Protein AF-A0A8J3IP94-F1 (afdb_monomer_lite)

Organism: NCBI:txid2778369

Foldseek 3Di:
DPQPLQPPPDDDDPVVVVVVVVVVQVVCVVVVHGPVPDRPLVVCLVVDDLVVNLVSLVVVLVSLVVVLVVLVPPDPDPPCDDPVNVVVSVVSNVVSVVSNVVSVVVSVVSVVVVVVD

Radius of gyration: 17.41 Å; chains: 1; bounding box: 44×29×49 Å

Structure (mmCIF, N/CA/C/O backbone):
data_AF-A0A8J3IP94-F1
#
_entry.id   AF-A0A8J3IP94-F1
#
loop_
_atom_site.group_PDB
_atom_site.id
_atom_site.type_symbol
_atom_site.label_atom_id
_atom_site.label_alt_id
_atom_site.label_comp_id
_atom_site.label_asym_id
_atom_site.label_entity_id
_atom_site.label_seq_id
_atom_site.pdbx_PDB_ins_code
_atom_site.Cartn_x
_atom_site.Cartn_y
_atom_site.Cartn_z
_atom_site.occupancy
_atom_site.B_iso_or_equiv
_atom_site.auth_seq_id
_atom_site.auth_comp_id
_atom_site.auth_asym_id
_atom_site.auth_atom_id
_atom_site.pdbx_PDB_model_num
ATOM 1 N N . MET A 1 1 ? 12.407 -5.522 2.048 1.00 36.72 1 MET A N 1
ATOM 2 C CA . MET A 1 1 ? 12.803 -4.297 1.312 1.00 36.72 1 MET A CA 1
ATOM 3 C C . MET A 1 1 ? 11.595 -3.414 0.929 1.00 36.72 1 MET A C 1
ATOM 5 O O . MET A 1 1 ? 11.661 -2.716 -0.064 1.00 36.72 1 MET A O 1
ATOM 9 N N . TRP A 1 2 ? 10.513 -3.399 1.727 1.00 39.91 2 TRP A N 1
ATOM 10 C CA . TRP A 1 2 ? 9.324 -2.532 1.534 1.00 39.91 2 TRP A CA 1
ATOM 11 C C . TRP A 1 2 ? 9.051 -1.619 2.742 1.00 39.91 2 TRP A C 1
ATOM 13 O O . TRP A 1 2 ? 8.095 -0.852 2.768 1.00 39.91 2 TRP A O 1
ATOM 23 N N . GLN A 1 3 ? 9.947 -1.643 3.736 1.00 45.53 3 GLN A N 1
ATOM 24 C CA . GLN A 1 3 ? 9.828 -0.895 4.993 1.00 45.53 3 GLN A CA 1
ATOM 25 C C . GLN A 1 3 ? 9.939 0.632 4.830 1.00 45.53 3 GLN A C 1
ATOM 27 O O . GLN A 1 3 ? 9.799 1.355 5.810 1.00 45.53 3 GLN A O 1
ATOM 32 N N . ILE A 1 4 ? 10.179 1.129 3.613 1.00 46.22 4 ILE A N 1
ATOM 33 C CA . ILE A 1 4 ? 10.465 2.545 3.344 1.00 46.22 4 ILE A CA 1
ATOM 34 C C . ILE A 1 4 ? 9.232 3.301 2.817 1.00 46.22 4 ILE A C 1
ATOM 36 O O . ILE A 1 4 ? 9.233 4.524 2.824 1.00 46.22 4 ILE A O 1
ATOM 40 N N . ILE A 1 5 ? 8.135 2.626 2.442 1.00 44.53 5 ILE A N 1
ATOM 41 C CA . ILE A 1 5 ? 6.943 3.338 1.933 1.00 44.53 5 ILE A CA 1
ATOM 42 C C . ILE A 1 5 ? 6.047 3.869 3.072 1.00 44.53 5 ILE A C 1
ATOM 44 O O . ILE A 1 5 ? 5.321 4.837 2.877 1.00 44.53 5 ILE A O 1
ATOM 48 N N . CYS A 1 6 ? 6.118 3.298 4.282 1.00 43.59 6 CYS A N 1
ATOM 49 C CA . CYS A 1 6 ? 5.260 3.703 5.414 1.00 43.59 6 CYS A CA 1
ATOM 50 C C . CYS A 1 6 ? 5.984 4.453 6.548 1.00 43.59 6 CYS A C 1
ATOM 52 O O . CYS A 1 6 ?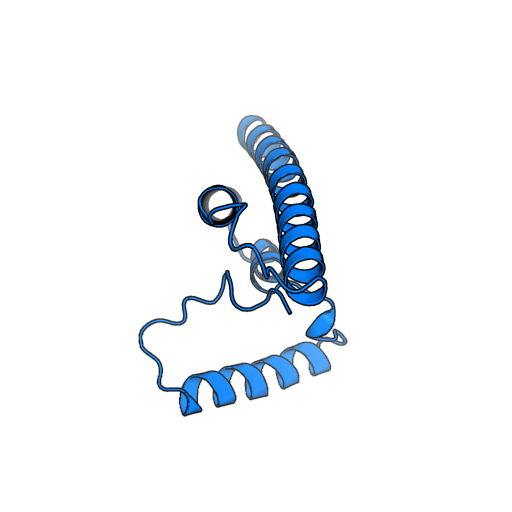 5.327 4.957 7.454 1.00 43.59 6 CYS A O 1
ATOM 54 N N . LEU A 1 7 ? 7.317 4.554 6.523 1.00 45.59 7 LEU A N 1
ATOM 55 C CA . LEU A 1 7 ? 8.086 5.343 7.492 1.00 45.59 7 LEU A CA 1
ATOM 56 C C . LEU A 1 7 ? 8.437 6.704 6.889 1.00 45.59 7 LEU A C 1
ATOM 58 O O . LEU A 1 7 ? 9.599 7.014 6.634 1.00 45.59 7 LEU A O 1
ATOM 62 N N . CYS A 1 8 ? 7.426 7.553 6.708 1.00 46.06 8 CYS A N 1
ATOM 63 C CA . CYS A 1 8 ? 7.654 8.995 6.653 1.00 46.06 8 CYS A CA 1
ATOM 64 C C . CYS A 1 8 ? 8.051 9.460 8.063 1.00 46.06 8 CYS A C 1
ATOM 66 O O . CYS A 1 8 ? 7.245 10.054 8.775 1.00 46.06 8 CYS A O 1
ATOM 68 N N . LEU A 1 9 ? 9.269 9.128 8.509 1.00 49.00 9 LEU A N 1
ATOM 69 C CA . LEU A 1 9 ? 9.824 9.701 9.731 1.00 49.00 9 LEU A CA 1
ATOM 70 C C . LEU A 1 9 ? 9.991 11.208 9.474 1.00 49.00 9 LEU A C 1
ATOM 72 O O . LEU A 1 9 ? 10.753 11.577 8.574 1.00 49.00 9 LEU A O 1
ATOM 76 N N . PRO A 1 10 ? 9.264 12.086 10.186 1.00 46.03 10 PRO A N 1
ATOM 77 C CA . PRO A 1 10 ? 9.341 13.518 9.943 1.00 46.03 10 PRO A CA 1
ATOM 78 C C . PRO A 1 10 ? 10.773 14.003 10.193 1.00 46.03 10 PRO A C 1
ATOM 80 O O . PRO A 1 10 ? 11.345 13.687 11.229 1.00 46.03 10 PRO A O 1
ATOM 83 N N . ALA A 1 11 ? 11.334 14.737 9.224 1.00 50.53 11 ALA A N 1
ATOM 84 C CA . ALA A 1 11 ? 12.564 15.538 9.303 1.00 50.53 11 ALA A CA 1
ATOM 85 C C . ALA A 1 11 ? 13.640 15.031 10.290 1.00 50.53 11 ALA A C 1
ATOM 87 O O . ALA A 1 11 ? 14.058 15.753 11.191 1.00 50.53 11 ALA A O 1
ATOM 88 N N . VAL A 1 12 ? 14.096 13.792 10.110 1.00 61.38 12 VAL A N 1
ATOM 89 C CA . VAL A 1 12 ? 15.232 13.216 10.844 1.00 61.38 12 VAL A CA 1
ATOM 90 C C . VAL A 1 12 ? 16.449 13.134 9.936 1.00 61.38 12 VAL A C 1
ATOM 92 O O . VAL A 1 12 ? 16.341 12.829 8.747 1.00 61.38 12 VAL A O 1
ATOM 95 N N . THR A 1 13 ? 17.622 13.395 10.499 1.00 75.38 13 THR A N 1
ATOM 96 C CA . THR A 1 13 ? 18.901 13.224 9.808 1.00 75.38 13 THR A CA 1
ATOM 97 C C . THR A 1 13 ? 19.170 11.743 9.507 1.00 75.38 13 THR A C 1
ATOM 99 O O . THR A 1 13 ? 18.632 10.841 10.154 1.00 75.38 13 THR A O 1
ATOM 102 N N . THR A 1 14 ? 20.044 11.457 8.537 1.00 66.62 14 THR A N 1
ATOM 103 C CA . THR A 1 14 ? 20.410 10.077 8.164 1.00 66.62 14 THR A CA 1
ATOM 104 C C . THR A 1 14 ? 20.931 9.261 9.354 1.00 66.62 14 THR A C 1
ATOM 106 O O . THR A 1 14 ? 20.642 8.069 9.465 1.00 66.62 14 THR A O 1
ATOM 109 N N . SER A 1 15 ? 21.662 9.890 10.279 1.00 75.38 15 SER A N 1
ATOM 110 C CA . SER A 1 15 ? 22.177 9.231 11.486 1.00 75.38 15 SER A CA 1
ATOM 111 C C . SER A 1 15 ? 21.064 8.873 12.479 1.00 75.38 15 SER A C 1
ATOM 113 O O . SER A 1 15 ? 21.105 7.811 13.101 1.00 75.38 15 SER A O 1
ATOM 115 N N . GLU A 1 16 ? 20.037 9.712 12.600 1.00 69.19 16 GLU A N 1
ATOM 116 C CA . GLU A 1 16 ? 18.865 9.454 13.441 1.00 69.19 16 GLU A CA 1
ATOM 117 C C . GLU A 1 16 ? 17.988 8.341 12.867 1.00 69.19 16 GLU A C 1
ATOM 119 O O . GLU A 1 16 ? 17.536 7.477 13.618 1.00 69.19 16 GLU A O 1
ATOM 124 N N . GLN A 1 17 ? 17.825 8.287 11.541 1.00 65.44 17 GLN A N 1
ATOM 125 C CA . GLN A 1 17 ? 17.156 7.164 10.879 1.00 65.44 17 GLN A CA 1
ATOM 126 C C . GLN A 1 17 ? 17.893 5.846 11.126 1.00 65.44 17 GLN A C 1
ATOM 128 O O . GLN A 1 17 ? 17.281 4.864 11.544 1.00 65.44 17 GLN A O 1
ATOM 133 N N . GLN A 1 18 ? 19.215 5.813 10.931 1.00 69.81 18 GLN A N 1
ATOM 134 C CA . GLN A 1 18 ? 20.023 4.615 11.185 1.00 69.81 18 GLN A CA 1
ATOM 135 C C . GLN A 1 18 ? 19.920 4.158 12.644 1.00 69.81 18 GLN A C 1
ATOM 137 O O . GLN A 1 18 ? 19.766 2.966 12.916 1.00 69.81 18 GLN A O 1
ATOM 142 N N . ARG A 1 19 ? 19.947 5.106 13.588 1.00 76.25 19 ARG A N 1
ATOM 143 C CA . ARG A 1 19 ? 19.773 4.818 15.014 1.00 76.25 19 ARG A CA 1
ATOM 144 C C . ARG A 1 19 ? 18.383 4.265 15.321 1.00 76.25 19 ARG A C 1
ATOM 146 O O . ARG A 1 19 ? 18.281 3.303 16.080 1.00 76.25 19 ARG A O 1
ATOM 153 N N . PHE A 1 20 ? 17.335 4.838 14.731 1.00 73.62 20 PHE A N 1
ATOM 154 C CA . PHE A 1 20 ? 15.971 4.331 14.853 1.00 73.62 20 PHE A CA 1
ATOM 155 C C . PHE A 1 20 ? 15.883 2.886 14.359 1.00 73.62 20 PHE A C 1
ATOM 157 O O . PHE A 1 20 ? 15.453 2.019 15.115 1.00 73.62 20 PHE A O 1
ATOM 164 N N . PHE A 1 21 ? 16.377 2.598 13.151 1.00 69.00 21 PHE A N 1
ATOM 165 C CA . PHE A 1 21 ? 16.368 1.242 12.596 1.00 69.00 21 PHE A CA 1
ATOM 166 C C . PHE A 1 21 ? 17.162 0.246 13.451 1.00 69.00 21 PHE A C 1
ATOM 168 O O . PHE A 1 21 ? 16.697 -0.872 13.665 1.00 69.00 21 PHE A O 1
ATOM 175 N N . ALA A 1 22 ? 18.319 0.636 13.994 1.00 73.25 22 ALA A N 1
ATOM 176 C CA . ALA A 1 22 ? 19.121 -0.231 14.859 1.00 73.25 22 ALA A CA 1
ATOM 177 C C . ALA A 1 22 ? 18.411 -0.565 16.185 1.00 73.25 22 ALA A C 1
ATOM 179 O O . ALA A 1 22 ? 18.357 -1.728 16.592 1.00 73.25 22 ALA A O 1
ATOM 180 N N . LEU A 1 23 ? 17.830 0.441 16.849 1.00 77.75 23 LEU A N 1
ATOM 181 C CA . LEU A 1 23 ? 17.042 0.244 18.072 1.00 77.75 23 LEU A CA 1
ATOM 182 C C . LEU A 1 23 ? 15.807 -0.614 17.797 1.00 77.75 23 LEU A C 1
ATOM 184 O O . LEU A 1 23 ? 15.501 -1.544 18.539 1.00 77.75 23 LEU A O 1
ATOM 188 N N . PHE A 1 24 ? 15.137 -0.334 16.690 1.00 68.38 24 PHE A N 1
ATOM 189 C CA . PHE A 1 24 ? 13.955 -1.045 16.253 1.00 68.38 24 PHE A CA 1
ATOM 190 C C . PHE A 1 24 ? 14.241 -2.530 15.965 1.00 68.38 24 PHE A C 1
ATOM 192 O O . PHE A 1 24 ? 13.522 -3.413 16.434 1.00 68.38 24 PHE A O 1
ATOM 199 N N . HIS A 1 25 ? 15.352 -2.824 15.285 1.00 69.06 25 HIS A N 1
ATOM 200 C CA . HIS A 1 25 ? 15.812 -4.191 15.040 1.00 69.06 25 HIS A CA 1
ATOM 201 C C . HIS A 1 25 ? 16.083 -4.953 16.347 1.00 69.06 25 HIS A C 1
ATOM 203 O O . HIS A 1 25 ? 15.806 -6.151 16.441 1.00 69.06 25 HIS A O 1
ATOM 209 N N . SER A 1 26 ? 16.617 -4.272 17.362 1.00 73.25 26 SER A N 1
ATOM 210 C CA . SER A 1 26 ? 16.842 -4.854 18.689 1.00 73.25 26 SER A CA 1
ATOM 211 C C . SER A 1 26 ? 15.524 -5.248 19.369 1.00 73.25 26 SER A C 1
ATOM 213 O O . SER A 1 26 ? 15.403 -6.360 19.884 1.00 73.25 26 SER A O 1
ATOM 215 N N . VAL A 1 27 ? 14.509 -4.378 19.299 1.00 72.50 27 VAL A N 1
ATOM 216 C CA . VAL A 1 27 ? 13.176 -4.616 19.883 1.00 72.50 27 VAL A CA 1
ATOM 217 C C . VAL A 1 27 ? 12.427 -5.744 19.168 1.00 72.50 27 VAL A C 1
ATOM 219 O O . VAL A 1 27 ? 11.814 -6.586 19.817 1.00 72.50 27 VAL A O 1
ATOM 222 N N . LEU A 1 28 ? 12.487 -5.818 17.837 1.00 66.31 28 LEU A N 1
ATOM 223 C CA . LEU A 1 28 ? 11.862 -6.933 17.116 1.00 66.31 28 LEU A CA 1
ATOM 224 C C . LEU A 1 28 ? 12.520 -8.275 17.441 1.00 66.31 28 LEU A C 1
ATOM 226 O O . LEU A 1 28 ? 11.824 -9.267 17.664 1.00 66.31 28 LEU A O 1
ATOM 230 N N . ARG A 1 29 ? 13.854 -8.292 17.535 1.00 70.25 29 ARG A N 1
ATOM 231 C CA . ARG A 1 29 ? 14.599 -9.498 17.896 1.00 70.25 29 ARG A CA 1
ATOM 232 C C . ARG A 1 29 ? 14.251 -9.969 19.309 1.00 70.25 29 ARG A C 1
ATOM 234 O O . ARG A 1 29 ? 14.093 -11.169 19.510 1.00 70.25 29 ARG A O 1
ATOM 241 N N . SER A 1 30 ? 14.087 -9.060 20.273 1.00 74.62 30 SER A N 1
ATOM 242 C CA . SER A 1 30 ? 13.654 -9.436 21.628 1.00 74.62 30 SER A CA 1
ATOM 243 C C . SER A 1 30 ? 12.211 -9.952 21.674 1.00 74.62 30 SER A C 1
ATOM 245 O O . SER A 1 30 ? 11.889 -10.770 22.532 1.00 74.62 30 SER A O 1
ATOM 247 N N . ALA A 1 31 ? 11.369 -9.557 20.715 1.00 65.50 31 ALA A N 1
ATOM 248 C CA . ALA A 1 31 ? 10.029 -10.105 20.504 1.00 65.50 31 ALA A CA 1
ATOM 249 C C . ALA A 1 31 ? 10.005 -11.413 19.678 1.00 65.50 31 ALA A C 1
ATOM 251 O O . ALA A 1 31 ? 8.924 -11.907 19.353 1.00 65.50 31 ALA A O 1
ATOM 252 N N . GLY A 1 32 ? 11.170 -11.973 19.323 1.00 64.12 32 GLY A N 1
ATOM 253 C CA . GLY A 1 32 ? 11.291 -13.222 18.565 1.00 64.12 32 GLY A CA 1
ATOM 254 C C . GLY A 1 32 ? 10.903 -13.111 17.088 1.00 64.12 32 GLY A C 1
ATOM 255 O O . GLY A 1 32 ? 10.527 -14.116 16.492 1.00 64.12 32 GLY A O 1
ATOM 256 N N . ARG A 1 33 ? 10.947 -11.908 16.498 1.00 59.66 33 ARG A N 1
ATOM 257 C CA . ARG A 1 33 ? 10.578 -11.662 15.094 1.00 59.66 33 ARG A CA 1
ATOM 258 C C . ARG A 1 33 ? 11.749 -11.070 14.313 1.00 59.66 33 ARG A C 1
ATOM 260 O O . ARG A 1 33 ? 12.439 -10.181 14.815 1.00 59.66 33 ARG A O 1
ATOM 267 N N . GLU A 1 34 ? 11.959 -11.518 13.075 1.00 57.78 34 GLU A N 1
ATOM 268 C CA . GLU A 1 34 ? 12.959 -10.912 12.194 1.00 57.78 34 GLU A CA 1
ATOM 269 C C . GLU A 1 34 ? 12.382 -9.702 11.433 1.00 57.78 34 GLU A C 1
ATOM 271 O O . GLU A 1 34 ? 11.292 -9.784 10.862 1.00 57.78 34 GLU A O 1
ATOM 276 N N . PRO A 1 35 ? 13.099 -8.564 11.362 1.00 52.53 35 PRO A N 1
ATOM 277 C CA . PRO A 1 35 ? 12.616 -7.362 10.675 1.00 52.53 35 PRO A CA 1
ATOM 278 C C . PRO A 1 35 ? 12.383 -7.544 9.174 1.00 52.53 35 PRO A C 1
ATOM 280 O O . PRO A 1 35 ? 11.639 -6.768 8.588 1.00 52.53 35 PRO A O 1
ATOM 283 N N . GLY A 1 36 ? 12.993 -8.547 8.537 1.00 53.75 36 GLY A N 1
ATOM 284 C CA . GLY A 1 36 ? 12.781 -8.836 7.116 1.00 53.75 36 GLY A CA 1
ATOM 285 C C . GLY A 1 36 ? 11.399 -9.416 6.798 1.00 53.75 36 GLY A C 1
ATOM 286 O O . GLY A 1 36 ? 10.937 -9.278 5.667 1.00 53.75 36 GLY A O 1
ATOM 287 N N . GLU A 1 37 ? 10.735 -10.018 7.786 1.00 50.53 37 GLU A N 1
ATOM 288 C CA . GLU A 1 37 ? 9.496 -10.782 7.599 1.00 50.53 37 GLU A CA 1
ATOM 289 C C . GLU A 1 37 ? 8.232 -9.961 7.870 1.00 50.53 37 GLU A C 1
ATOM 291 O O . GLU A 1 37 ? 7.136 -10.364 7.484 1.00 50.53 37 GLU A O 1
ATOM 296 N N . MET A 1 38 ? 8.363 -8.804 8.528 1.00 56.09 38 MET A N 1
ATOM 297 C CA . MET A 1 38 ? 7.215 -8.065 9.041 1.00 56.09 38 MET A CA 1
ATOM 298 C C . MET A 1 38 ? 7.186 -6.617 8.558 1.00 56.09 38 MET A C 1
ATOM 300 O O . MET A 1 38 ? 8.116 -5.832 8.761 1.00 56.09 38 MET A O 1
ATOM 304 N N . ASP A 1 39 ? 6.066 -6.255 7.942 1.00 67.38 39 ASP A N 1
ATOM 305 C CA . ASP A 1 39 ? 5.736 -4.871 7.649 1.00 67.38 39 ASP A CA 1
ATOM 306 C C . ASP A 1 39 ? 5.351 -4.145 8.942 1.00 67.38 39 ASP A C 1
ATOM 308 O O . ASP A 1 39 ? 4.429 -4.545 9.657 1.00 67.38 39 ASP A O 1
ATOM 312 N N . LEU A 1 40 ? 6.077 -3.075 9.253 1.00 64.19 40 LEU A N 1
ATOM 313 C CA . LEU A 1 40 ? 5.950 -2.374 10.529 1.00 64.19 40 LEU A CA 1
ATOM 314 C C . LEU A 1 40 ? 4.623 -1.653 10.652 1.00 64.19 40 LEU A C 1
ATOM 316 O O . LEU A 1 40 ? 4.005 -1.705 11.712 1.00 64.19 40 LEU A O 1
ATOM 320 N N . GLY A 1 41 ? 4.158 -1.056 9.554 1.00 65.88 41 GLY A N 1
ATOM 321 C CA . GLY A 1 41 ? 2.842 -0.435 9.513 1.00 65.88 41 GLY A CA 1
ATOM 322 C C . GLY A 1 41 ? 1.747 -1.451 9.826 1.00 65.88 41 GLY A C 1
ATOM 323 O O . GLY A 1 41 ? 0.800 -1.128 10.534 1.00 65.88 41 GLY A O 1
ATOM 324 N N . LEU A 1 42 ? 1.915 -2.702 9.383 1.00 74.75 42 LEU A N 1
ATOM 325 C CA . LEU A 1 42 ? 0.963 -3.774 9.680 1.00 74.75 42 LEU A CA 1
ATOM 326 C C . LEU A 1 42 ? 1.050 -4.278 11.121 1.00 74.75 42 LEU A C 1
ATOM 328 O O . LEU A 1 42 ? 0.024 -4.603 11.712 1.00 74.75 42 LEU A O 1
ATOM 332 N N . PHE A 1 43 ? 2.246 -4.322 11.708 1.00 72.19 43 PHE A N 1
ATOM 333 C CA . PHE A 1 43 ? 2.404 -4.721 13.106 1.00 72.19 43 PHE A CA 1
ATOM 334 C C . PHE A 1 43 ? 1.697 -3.756 14.067 1.00 72.19 43 PHE A C 1
ATOM 336 O O . PHE A 1 43 ? 1.057 -4.196 15.022 1.00 72.19 43 PHE A O 1
ATOM 343 N N . PHE A 1 44 ? 1.757 -2.451 13.789 1.00 73.00 44 PHE A N 1
ATOM 344 C CA . PHE A 1 44 ? 1.107 -1.441 14.625 1.00 73.00 44 PHE A CA 1
ATOM 345 C C . PHE A 1 44 ? -0.422 -1.456 14.545 1.00 73.00 44 PHE A C 1
ATOM 347 O O . PHE A 1 44 ? -1.055 -0.911 15.445 1.00 73.00 44 PHE A O 1
ATOM 354 N N . LEU A 1 45 ? -1.035 -2.142 13.570 1.00 81.50 45 LEU A N 1
ATOM 355 C CA . LEU A 1 45 ? -2.499 -2.248 13.483 1.00 81.50 45 LEU A CA 1
ATOM 356 C C . LEU A 1 45 ? -3.129 -2.841 14.751 1.00 81.50 45 LEU A C 1
ATOM 358 O O . LEU A 1 45 ? -4.268 -2.520 15.068 1.00 81.50 45 LEU A O 1
ATOM 362 N N . HIS A 1 46 ? -2.397 -3.671 15.501 1.00 81.31 46 HIS A N 1
ATOM 363 C CA . HIS A 1 46 ? -2.872 -4.231 16.771 1.00 81.31 46 HIS A CA 1
ATOM 364 C C . HIS A 1 46 ? -3.022 -3.199 17.898 1.00 81.31 46 HIS A C 1
ATOM 366 O O . HIS A 1 46 ? -3.693 -3.487 18.885 1.00 81.31 46 HIS A O 1
ATOM 372 N N . ALA A 1 47 ? -2.378 -2.037 17.780 1.00 81.62 47 ALA A N 1
ATOM 373 C CA . ALA A 1 47 ? -2.413 -0.973 18.779 1.00 81.62 47 ALA A CA 1
ATOM 374 C C . ALA A 1 47 ? -3.408 0.148 18.432 1.00 81.62 47 ALA A C 1
ATOM 376 O O . ALA A 1 47 ? -3.590 1.055 19.239 1.00 81.62 47 ALA A O 1
ATOM 377 N N . LEU A 1 48 ? -4.025 0.099 17.248 1.00 80.44 48 LEU A N 1
ATOM 378 C CA . LEU A 1 48 ? -4.935 1.128 16.753 1.00 80.44 48 LEU A CA 1
ATOM 379 C C . LEU A 1 48 ? -6.394 0.773 17.050 1.00 80.44 48 LEU A C 1
ATOM 381 O O . LEU A 1 48 ? -6.782 -0.399 17.034 1.00 80.44 48 LEU A O 1
ATOM 385 N N . SER A 1 49 ? -7.222 1.796 17.253 1.00 85.56 49 SER A N 1
ATOM 386 C CA . SER A 1 49 ? -8.673 1.639 17.161 1.00 85.56 49 SER A CA 1
ATOM 387 C C . SER A 1 49 ? -9.088 1.212 15.742 1.00 85.56 49 SER A C 1
ATOM 389 O O . SER A 1 49 ? -8.334 1.406 14.781 1.00 85.56 49 SER A O 1
ATOM 391 N N . PRO A 1 50 ? -10.294 0.643 15.559 1.00 85.94 50 PRO A N 1
ATOM 392 C CA . PRO A 1 50 ? -10.764 0.250 14.232 1.00 85.94 50 PRO A CA 1
ATOM 393 C C . PRO A 1 50 ? -10.799 1.406 13.217 1.00 85.94 50 PRO A C 1
ATOM 395 O O . PRO A 1 50 ? -10.493 1.197 12.044 1.00 85.94 50 PRO A O 1
ATOM 398 N N . GLU A 1 51 ? -11.131 2.619 13.664 1.00 83.69 51 GLU A N 1
ATOM 399 C CA . GLU A 1 51 ? -11.198 3.833 12.837 1.00 83.69 51 GLU A CA 1
ATOM 400 C C . GLU A 1 51 ? -9.804 4.314 12.406 1.00 83.69 51 GLU A C 1
ATOM 402 O O . GLU A 1 51 ? -9.575 4.623 11.233 1.00 83.69 51 GLU A O 1
ATOM 407 N N . GLU A 1 52 ? -8.839 4.313 13.331 1.00 82.69 52 GLU A N 1
ATOM 408 C CA . GLU A 1 52 ? -7.438 4.628 13.031 1.00 82.69 52 GLU A CA 1
ATOM 409 C C . GLU A 1 52 ? -6.826 3.585 12.090 1.00 82.69 52 GLU A C 1
ATOM 411 O O . GLU A 1 52 ? -6.162 3.939 11.115 1.00 82.69 52 GLU A O 1
ATOM 416 N N . ALA A 1 53 ? -7.084 2.296 12.335 1.00 87.12 53 ALA A N 1
ATOM 417 C CA . ALA A 1 53 ? -6.617 1.216 11.472 1.00 87.12 53 ALA A CA 1
ATOM 418 C C . ALA A 1 53 ? -7.180 1.348 10.050 1.00 87.12 53 ALA A C 1
ATOM 420 O O . ALA A 1 53 ? -6.444 1.167 9.079 1.00 87.12 53 ALA A O 1
ATOM 421 N N . LEU A 1 54 ? -8.466 1.690 9.920 1.00 89.00 54 LEU A N 1
ATOM 422 C CA . LEU A 1 54 ? -9.101 1.935 8.629 1.00 89.00 54 LEU A CA 1
ATOM 423 C C . LEU A 1 54 ? -8.438 3.109 7.900 1.00 89.00 54 LEU A C 1
ATOM 425 O O . LEU A 1 54 ? -8.009 2.946 6.759 1.00 89.00 54 LEU A O 1
ATOM 429 N N . THR A 1 55 ? -8.266 4.237 8.592 1.00 83.81 55 THR A N 1
ATOM 430 C CA . THR A 1 55 ? -7.622 5.442 8.047 1.00 83.81 55 THR A CA 1
ATOM 431 C C . THR A 1 55 ? -6.217 5.139 7.521 1.00 83.81 55 THR A C 1
ATOM 433 O O . THR A 1 55 ? -5.873 5.507 6.398 1.00 83.81 55 THR A O 1
ATOM 436 N N . VAL A 1 56 ? -5.399 4.423 8.301 1.00 85.44 56 VAL A N 1
ATOM 437 C CA . VAL A 1 56 ? -4.030 4.051 7.906 1.00 85.44 56 VAL A CA 1
ATOM 438 C C . VAL A 1 56 ? -4.026 3.150 6.669 1.00 85.44 56 VAL A C 1
ATOM 440 O O . VAL A 1 56 ? -3.213 3.339 5.763 1.00 85.44 56 VAL A O 1
ATOM 443 N N . LEU A 1 57 ? -4.930 2.170 6.604 1.00 89.19 57 LEU A N 1
ATOM 444 C CA . LEU A 1 57 ? -5.017 1.258 5.463 1.00 89.19 57 LEU A CA 1
ATOM 445 C C . LEU A 1 57 ? -5.507 1.962 4.191 1.00 89.19 57 LEU A C 1
ATOM 447 O O . LEU A 1 57 ? -5.000 1.664 3.110 1.00 89.19 57 LEU A O 1
ATOM 451 N N . GLU A 1 58 ? -6.448 2.899 4.305 1.00 89.88 58 GLU A N 1
ATOM 452 C CA . GLU A 1 58 ? -6.930 3.720 3.186 1.00 89.88 58 GLU A CA 1
ATOM 453 C C . GLU A 1 58 ? -5.826 4.643 2.655 1.00 89.88 58 GLU A C 1
ATOM 455 O O . GLU A 1 58 ? -5.542 4.640 1.459 1.00 89.88 58 GLU A O 1
ATOM 460 N N . GLN A 1 59 ? -5.097 5.332 3.538 1.00 86.06 59 GLN A N 1
ATOM 461 C CA . GLN A 1 59 ? -3.945 6.152 3.142 1.00 86.06 59 GLN A CA 1
ATOM 462 C C . GLN A 1 59 ? -2.851 5.326 2.455 1.00 86.06 59 GLN A C 1
ATOM 464 O O . GLN A 1 59 ? -2.237 5.764 1.477 1.00 86.06 59 GLN A O 1
ATOM 469 N N . ARG A 1 60 ? -2.608 4.108 2.946 1.00 89.25 60 ARG A N 1
ATOM 470 C CA . ARG A 1 60 ? -1.671 3.174 2.321 1.00 89.25 60 ARG A CA 1
ATOM 471 C C . ARG A 1 60 ? -2.157 2.712 0.947 1.00 89.25 60 ARG A C 1
ATOM 473 O O . ARG A 1 60 ? -1.348 2.599 0.029 1.00 89.25 60 ARG A O 1
ATOM 480 N N . LEU A 1 61 ? -3.459 2.486 0.778 1.00 92.25 61 LEU A N 1
ATOM 481 C CA . LEU A 1 61 ? -4.054 2.160 -0.518 1.00 92.25 61 LEU A CA 1
ATOM 482 C C . LEU A 1 61 ? -3.853 3.297 -1.526 1.00 92.25 61 LEU A C 1
ATOM 484 O O . LEU A 1 61 ? -3.449 3.025 -2.656 1.00 92.25 61 LEU A O 1
ATOM 488 N N . ASP A 1 62 ? -4.053 4.546 -1.110 1.00 87.75 62 ASP A N 1
ATOM 489 C CA . ASP A 1 62 ? -3.809 5.718 -1.957 1.00 87.75 62 ASP A CA 1
ATOM 490 C C . ASP A 1 62 ? -2.337 5.835 -2.368 1.00 87.75 62 ASP A C 1
ATOM 492 O O . ASP A 1 62 ? -2.030 6.152 -3.518 1.00 87.75 62 ASP A O 1
ATOM 496 N N . LEU A 1 63 ? -1.406 5.549 -1.451 1.00 87.56 63 LEU A N 1
ATOM 497 C CA . LEU A 1 63 ? 0.025 5.505 -1.764 1.00 87.56 63 LEU A CA 1
ATOM 498 C C . LEU A 1 63 ? 0.341 4.440 -2.815 1.00 87.56 63 LEU A C 1
ATOM 500 O O . LEU A 1 63 ? 0.995 4.757 -3.804 1.00 87.56 63 LEU A O 1
ATOM 504 N N . VAL A 1 64 ? -0.164 3.216 -2.641 1.00 89.50 64 VAL A N 1
ATOM 505 C CA . VAL A 1 64 ? 0.043 2.126 -3.604 1.00 89.50 64 VAL A CA 1
ATOM 506 C C . VAL A 1 64 ? -0.518 2.492 -4.978 1.00 89.50 64 VAL A C 1
ATOM 508 O O . VAL A 1 64 ? 0.156 2.264 -5.977 1.00 89.50 64 VAL A O 1
ATOM 511 N N . ILE A 1 65 ? -1.712 3.092 -5.043 1.00 92.12 65 ILE A N 1
ATOM 512 C CA . ILE A 1 65 ? -2.316 3.539 -6.308 1.00 92.12 65 ILE A CA 1
ATOM 513 C C . ILE A 1 65 ? -1.419 4.575 -6.992 1.00 92.12 65 ILE A C 1
ATOM 515 O O . ILE A 1 65 ? -1.038 4.371 -8.140 1.00 92.12 65 ILE A O 1
ATOM 519 N N . ARG A 1 66 ? -0.987 5.619 -6.274 1.00 88.12 66 ARG A N 1
ATOM 520 C CA . ARG A 1 66 ? -0.075 6.631 -6.833 1.00 88.12 66 ARG A CA 1
ATOM 521 C C . ARG A 1 66 ? 1.249 6.029 -7.305 1.00 88.12 66 ARG A C 1
ATOM 523 O O . ARG A 1 66 ? 1.776 6.442 -8.332 1.00 88.12 66 ARG A O 1
ATOM 530 N N . SER A 1 67 ? 1.796 5.059 -6.575 1.00 86.62 67 SER A N 1
ATOM 531 C CA . SER A 1 67 ? 3.017 4.356 -6.981 1.00 86.62 67 SER A CA 1
ATOM 532 C C . SER A 1 67 ? 2.827 3.535 -8.255 1.00 86.62 67 SER A C 1
ATOM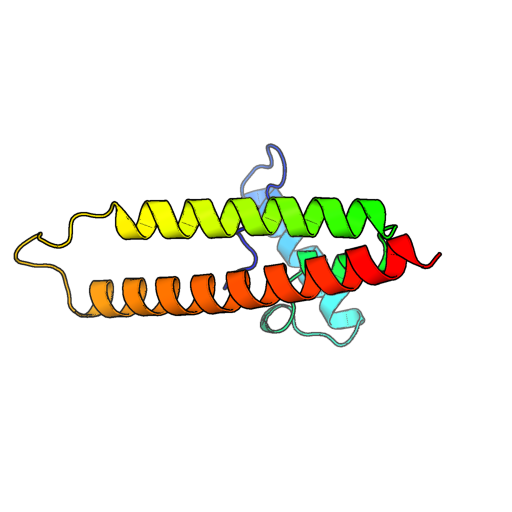 534 O O . SER A 1 67 ? 3.738 3.506 -9.079 1.00 86.62 67 SER A O 1
ATOM 536 N N . GLN A 1 68 ? 1.664 2.902 -8.444 1.00 89.44 68 GLN A N 1
ATOM 537 C CA . GLN A 1 68 ? 1.338 2.229 -9.704 1.00 89.44 68 GLN A CA 1
ATOM 538 C C . GLN A 1 68 ? 1.254 3.234 -10.855 1.00 89.44 68 GLN A C 1
ATOM 540 O O . GLN A 1 68 ? 1.923 3.035 -11.865 1.00 89.44 68 GLN A O 1
ATOM 545 N N . ASP A 1 69 ? 0.532 4.341 -10.665 1.00 89.25 69 ASP A N 1
ATOM 546 C CA . ASP A 1 69 ? 0.371 5.374 -11.693 1.00 89.25 69 ASP A CA 1
ATOM 547 C C . ASP A 1 69 ? 1.730 5.947 -12.136 1.00 89.25 69 ASP A C 1
ATOM 549 O O . ASP A 1 69 ? 1.975 6.137 -13.326 1.00 89.25 69 ASP A O 1
ATOM 553 N N . MET A 1 70 ? 2.661 6.167 -11.198 1.00 85.31 70 MET A N 1
ATOM 554 C CA . MET A 1 70 ? 4.024 6.608 -11.528 1.00 85.31 70 MET A CA 1
ATOM 555 C C . MET A 1 70 ? 4.801 5.572 -12.354 1.00 85.31 70 MET A C 1
ATOM 557 O O . MET A 1 70 ? 5.518 5.947 -13.280 1.00 85.31 70 MET A O 1
ATOM 561 N N . LEU A 1 71 ? 4.666 4.277 -12.046 1.00 84.38 71 LEU A N 1
ATOM 562 C CA . LEU A 1 71 ? 5.335 3.205 -12.798 1.00 84.38 71 LEU A CA 1
ATOM 563 C C . LEU A 1 71 ? 4.734 2.970 -14.190 1.00 84.38 71 LEU A C 1
ATOM 565 O O . LEU A 1 71 ? 5.396 2.391 -15.056 1.00 84.38 71 LEU A O 1
ATOM 569 N N . GLU A 1 72 ? 3.483 3.374 -14.399 1.00 83.56 72 GLU A N 1
ATOM 570 C CA . GLU A 1 72 ? 2.798 3.331 -15.695 1.00 83.56 72 GLU A CA 1
ATOM 571 C C . GLU A 1 72 ? 3.135 4.547 -16.571 1.00 83.56 72 GLU A C 1
ATOM 573 O O . GLU A 1 72 ? 3.132 4.438 -17.795 1.00 83.56 72 GLU A O 1
ATOM 578 N N . GLN A 1 73 ? 3.469 5.691 -15.963 1.00 78.62 73 GLN A N 1
ATOM 579 C CA . GLN A 1 73 ? 3.872 6.916 -16.669 1.00 78.62 73 GLN A CA 1
ATOM 580 C C . GLN A 1 73 ? 5.331 6.912 -17.148 1.00 78.62 73 GLN A C 1
ATOM 582 O O . GLN A 1 73 ? 5.708 7.767 -17.952 1.00 78.62 73 GLN A O 1
ATOM 587 N N . LEU A 1 74 ? 6.158 5.970 -16.679 1.00 69.12 74 LEU A N 1
ATOM 588 C CA . LEU A 1 74 ? 7.511 5.781 -17.203 1.00 69.12 74 LEU A CA 1
ATOM 589 C C . LEU A 1 74 ? 7.423 5.371 -18.685 1.00 69.12 74 LEU A C 1
ATOM 591 O O . LEU A 1 74 ? 6.764 4.375 -18.995 1.00 69.12 74 LEU A O 1
ATOM 595 N N . PRO A 1 75 ? 8.052 6.118 -19.612 1.00 60.53 75 PRO A N 1
ATOM 596 C CA . PRO A 1 75 ? 7.926 5.854 -21.037 1.00 60.53 75 PRO A CA 1
ATOM 597 C C . PRO A 1 75 ? 8.435 4.448 -21.365 1.00 60.53 75 PRO A C 1
ATOM 599 O O . PRO A 1 75 ? 9.616 4.140 -21.215 1.00 60.53 75 PRO A O 1
ATOM 602 N N . ALA A 1 76 ? 7.530 3.596 -21.846 1.00 58.44 76 ALA A N 1
ATOM 603 C CA . ALA A 1 76 ? 7.863 2.323 -22.466 1.00 58.44 76 ALA A CA 1
ATOM 604 C C . ALA A 1 76 ? 8.518 2.602 -23.827 1.00 58.44 76 ALA A C 1
ATOM 606 O O . ALA A 1 76 ? 7.836 2.594 -24.851 1.00 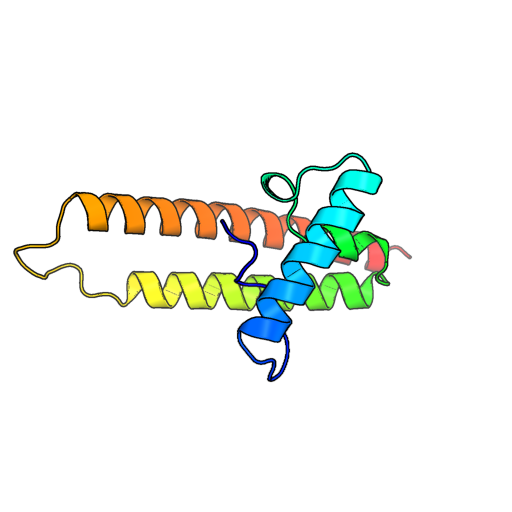58.44 76 ALA A O 1
ATOM 607 N N . GLY A 1 77 ? 9.806 2.949 -23.863 1.00 53.88 77 GLY A N 1
ATOM 608 C CA . GLY A 1 77 ? 10.430 3.225 -25.158 1.00 53.88 77 GLY A CA 1
ATOM 609 C C . GLY A 1 77 ? 11.742 3.987 -25.191 1.00 53.88 77 GLY A C 1
ATOM 610 O O . GLY A 1 77 ? 11.989 4.656 -26.191 1.00 53.88 77 GLY A O 1
ATOM 611 N N . GLU A 1 78 ? 12.606 3.877 -24.184 1.00 58.56 78 GLU A N 1
ATOM 612 C CA . GLU A 1 78 ? 14.031 4.082 -24.468 1.00 58.56 78 GLU A CA 1
ATOM 613 C C . GLU A 1 78 ? 14.523 2.838 -25.240 1.00 58.56 78 GLU A C 1
ATOM 615 O O . GLU A 1 78 ? 14.337 1.719 -24.754 1.00 58.56 78 GLU A O 1
ATOM 620 N N . PRO A 1 79 ? 15.111 2.979 -26.446 1.00 57.31 79 PRO A N 1
ATOM 621 C CA . PRO A 1 79 ? 15.509 1.838 -27.279 1.00 57.31 79 PRO A CA 1
ATOM 622 C C . PRO A 1 79 ? 16.558 0.905 -26.640 1.00 57.31 79 PRO A C 1
ATOM 624 O O . PRO A 1 79 ? 16.801 -0.177 -27.169 1.00 57.31 79 PRO A O 1
ATOM 627 N N . GLU A 1 80 ? 17.151 1.294 -25.508 1.00 61.38 80 GLU A N 1
ATOM 628 C CA . GLU A 1 80 ? 18.123 0.520 -24.722 1.00 61.38 80 GLU A CA 1
ATOM 629 C C . GLU A 1 80 ? 17.648 0.266 -23.280 1.00 61.38 80 GLU A C 1
ATOM 631 O O . GLU A 1 80 ? 18.437 0.302 -22.337 1.00 61.38 80 GLU A O 1
ATOM 636 N N . GLN A 1 81 ? 16.352 0.027 -23.056 1.00 65.25 81 GLN A N 1
ATOM 637 C CA . GLN A 1 81 ? 15.903 -0.331 -21.710 1.00 65.25 81 GLN A CA 1
ATOM 638 C C . GLN A 1 81 ? 16.509 -1.686 -21.294 1.00 65.25 81 GLN A C 1
ATOM 640 O O . GLN A 1 81 ? 16.171 -2.734 -21.847 1.00 65.25 81 GLN A O 1
ATOM 645 N N . ASP A 1 82 ? 17.442 -1.642 -20.338 1.00 80.94 82 ASP A N 1
ATOM 646 C CA . ASP A 1 82 ? 18.145 -2.803 -19.786 1.00 80.94 82 ASP A CA 1
ATOM 647 C C . ASP A 1 82 ? 17.135 -3.870 -19.323 1.00 80.94 82 ASP A C 1
ATOM 649 O O . ASP A 1 82 ? 16.180 -3.575 -18.599 1.00 80.94 82 ASP A O 1
ATOM 653 N N . ILE A 1 83 ? 17.349 -5.129 -19.718 1.00 83.75 83 ILE A N 1
ATOM 654 C CA . ILE A 1 83 ? 16.513 -6.268 -19.313 1.00 83.75 83 ILE A CA 1
ATOM 655 C C . ILE A 1 83 ? 16.416 -6.395 -17.787 1.00 83.75 83 ILE A C 1
ATOM 657 O O . ILE A 1 83 ? 15.390 -6.833 -17.264 1.00 83.75 83 ILE A O 1
ATOM 661 N N . ILE A 1 84 ? 17.457 -5.967 -17.067 1.00 81.38 84 ILE A N 1
ATOM 662 C CA . ILE A 1 84 ? 17.453 -5.910 -15.607 1.00 81.38 84 ILE A CA 1
ATOM 663 C C . ILE A 1 84 ? 16.463 -4.857 -15.109 1.00 81.38 84 ILE A C 1
ATOM 665 O O . ILE A 1 84 ? 15.692 -5.144 -14.195 1.00 81.38 84 ILE A O 1
ATOM 669 N N . GLN A 1 85 ? 16.414 -3.677 -15.730 1.00 80.31 85 GLN A N 1
ATOM 670 C CA . GLN A 1 85 ? 15.448 -2.641 -15.366 1.00 80.31 85 GLN A CA 1
ATOM 671 C C . GLN A 1 85 ? 14.010 -3.099 -15.636 1.00 80.31 85 GLN A C 1
ATOM 673 O O . GLN A 1 85 ? 13.142 -2.906 -14.789 1.00 80.31 85 GLN A O 1
ATOM 678 N N . LEU A 1 86 ? 13.764 -3.786 -16.756 1.00 83.81 86 LEU A N 1
ATOM 679 C CA . LEU A 1 86 ? 12.448 -4.364 -17.055 1.00 83.81 86 LEU A CA 1
ATOM 680 C C . LEU A 1 86 ? 12.014 -5.394 -16.005 1.00 83.81 86 LEU A C 1
ATOM 682 O O . LEU A 1 86 ? 10.862 -5.381 -15.574 1.00 83.81 86 LEU A O 1
ATOM 686 N N . ALA A 1 87 ? 12.931 -6.261 -15.566 1.00 81.50 87 ALA A N 1
ATOM 687 C CA . ALA A 1 87 ? 12.653 -7.236 -14.514 1.00 81.50 87 ALA A CA 1
ATOM 688 C C . ALA A 1 87 ? 12.372 -6.564 -13.158 1.00 81.50 87 ALA A C 1
ATOM 690 O O . ALA A 1 87 ? 11.497 -7.015 -12.418 1.00 81.50 87 ALA A O 1
ATOM 691 N N . ILE A 1 88 ? 13.080 -5.475 -12.837 1.00 80.38 88 ILE A N 1
ATOM 692 C CA . ILE A 1 88 ? 12.824 -4.677 -11.631 1.00 80.38 88 ILE A CA 1
ATOM 693 C C . ILE A 1 88 ? 11.435 -4.032 -11.709 1.00 80.38 88 ILE A C 1
ATOM 695 O O . ILE A 1 88 ? 10.654 -4.161 -10.766 1.00 80.38 88 ILE A O 1
ATOM 699 N N . ASP A 1 89 ? 11.095 -3.388 -12.824 1.00 84.00 89 ASP A N 1
ATOM 700 C CA . ASP A 1 89 ? 9.806 -2.715 -12.990 1.00 84.00 89 ASP A CA 1
ATOM 701 C C . ASP A 1 89 ? 8.636 -3.709 -12.940 1.00 84.00 89 ASP A C 1
ATOM 703 O O . ASP A 1 89 ? 7.628 -3.452 -12.279 1.00 84.00 89 ASP A O 1
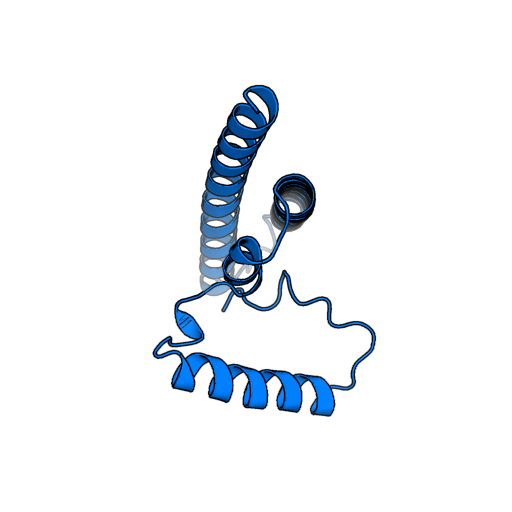ATOM 707 N N . ASP A 1 90 ? 8.768 -4.866 -13.595 1.00 86.62 90 ASP A N 1
ATOM 708 C CA . ASP A 1 90 ? 7.777 -5.948 -13.544 1.00 86.62 90 ASP A CA 1
ATOM 709 C C . ASP A 1 90 ? 7.583 -6.487 -12.119 1.00 86.62 90 ASP A C 1
ATOM 711 O O . ASP A 1 90 ? 6.452 -6.624 -11.635 1.00 86.62 90 ASP A O 1
ATOM 715 N N . HIS A 1 91 ? 8.685 -6.705 -11.398 1.00 84.94 91 HIS A N 1
ATOM 716 C CA . HIS A 1 91 ? 8.642 -7.111 -10.000 1.00 84.94 91 HIS A CA 1
ATOM 717 C C . HIS A 1 91 ? 7.900 -6.083 -9.134 1.00 84.94 91 HIS A C 1
ATOM 719 O O . HIS A 1 91 ? 7.013 -6.447 -8.354 1.00 84.94 91 HIS A O 1
ATOM 725 N N . MET A 1 92 ? 8.204 -4.794 -9.301 1.00 86.31 92 MET A N 1
ATOM 726 C CA . MET A 1 92 ? 7.548 -3.715 -8.561 1.00 86.31 92 MET A CA 1
ATOM 727 C C . MET A 1 92 ? 6.051 -3.627 -8.877 1.00 86.31 92 MET A C 1
ATOM 729 O O . MET A 1 92 ? 5.237 -3.533 -7.954 1.00 86.31 92 MET A O 1
ATOM 733 N N . ARG A 1 93 ? 5.663 -3.725 -10.156 1.00 87.56 93 ARG A N 1
ATOM 734 C CA . ARG A 1 93 ? 4.249 -3.756 -10.574 1.00 87.56 93 ARG A CA 1
ATOM 735 C C . ARG A 1 93 ? 3.506 -4.934 -9.951 1.00 87.56 93 ARG A C 1
ATOM 737 O O . ARG A 1 93 ? 2.407 -4.752 -9.422 1.00 87.56 93 ARG A O 1
ATOM 744 N N . THR A 1 94 ? 4.122 -6.115 -9.960 1.00 88.56 94 THR A N 1
ATOM 745 C CA . THR A 1 94 ? 3.559 -7.335 -9.368 1.00 88.56 94 THR A CA 1
ATOM 746 C C . THR A 1 94 ? 3.300 -7.162 -7.873 1.00 88.56 94 THR A C 1
ATOM 748 O O . THR A 1 94 ? 2.211 -7.481 -7.386 1.00 88.56 94 THR A O 1
ATOM 751 N N . LEU A 1 95 ? 4.266 -6.610 -7.138 1.00 87.88 95 LEU A N 1
ATOM 752 C CA . LEU A 1 95 ? 4.132 -6.400 -5.698 1.00 87.88 95 LEU A CA 1
ATOM 753 C C . LEU A 1 95 ? 3.067 -5.355 -5.354 1.00 87.88 95 LEU A C 1
ATOM 755 O O . LEU A 1 95 ? 2.208 -5.626 -4.513 1.00 87.88 95 LEU A O 1
ATOM 759 N N . LEU A 1 96 ? 3.037 -4.219 -6.055 1.00 87.88 96 LEU A N 1
ATOM 760 C CA . LEU A 1 96 ? 2.008 -3.195 -5.844 1.00 87.88 96 LEU A CA 1
ATOM 761 C C . LEU A 1 96 ? 0.601 -3.717 -6.163 1.00 87.88 96 LEU A C 1
ATOM 763 O O . LEU A 1 96 ? -0.349 -3.422 -5.438 1.00 87.88 96 LEU A O 1
ATOM 767 N N . ALA A 1 97 ? 0.446 -4.527 -7.214 1.00 92.44 97 ALA A N 1
ATOM 768 C CA . ALA A 1 97 ? -0.844 -5.118 -7.567 1.00 92.44 97 ALA A CA 1
ATOM 769 C C . ALA A 1 97 ? -1.342 -6.104 -6.495 1.00 92.44 97 ALA A C 1
ATOM 771 O O . ALA A 1 97 ? -2.528 -6.093 -6.126 1.00 92.44 97 ALA A O 1
ATOM 772 N N . ALA A 1 98 ? -0.437 -6.933 -5.969 1.00 92.44 98 ALA A N 1
ATOM 773 C CA . ALA A 1 98 ? -0.733 -7.851 -4.877 1.00 92.44 98 ALA A CA 1
ATOM 774 C C . ALA A 1 98 ? -1.129 -7.090 -3.601 1.00 92.44 98 ALA A C 1
ATOM 776 O O . ALA A 1 98 ? -2.154 -7.404 -2.983 1.00 92.44 98 ALA A O 1
ATOM 777 N N . GLU A 1 99 ? -0.375 -6.048 -3.250 1.00 92.50 99 GLU A N 1
ATOM 778 C CA . GLU A 1 99 ? -0.629 -5.219 -2.077 1.00 92.50 99 GLU A CA 1
ATOM 779 C C . GLU A 1 99 ? -1.956 -4.459 -2.183 1.00 92.50 99 GLU A C 1
ATOM 781 O O . GLU A 1 99 ? -2.788 -4.546 -1.279 1.00 92.50 99 GLU A O 1
ATOM 786 N N . ARG A 1 100 ? -2.224 -3.800 -3.317 1.00 94.56 100 ARG A N 1
ATOM 787 C CA . ARG A 1 100 ? -3.499 -3.113 -3.585 1.00 94.56 100 ARG A CA 1
ATOM 788 C C . ARG A 1 100 ? -4.690 -4.043 -3.403 1.00 94.56 100 ARG A C 1
ATOM 790 O O . ARG A 1 100 ? -5.700 -3.675 -2.799 1.00 94.56 100 ARG A O 1
ATOM 797 N N . SER A 1 101 ? -4.578 -5.257 -3.937 1.00 96.81 101 SER A N 1
ATOM 798 C CA . SER A 1 101 ? -5.628 -6.268 -3.835 1.00 96.81 101 SER A CA 1
ATOM 799 C C . SER A 1 101 ? -5.850 -6.704 -2.389 1.00 96.81 101 SER A C 1
ATOM 801 O O . SER A 1 101 ? -6.993 -6.892 -1.968 1.00 96.81 101 SER A O 1
ATOM 803 N N . TRP A 1 102 ? -4.774 -6.862 -1.618 1.00 95.38 102 TRP A N 1
ATOM 804 C CA . TRP A 1 102 ? -4.857 -7.176 -0.197 1.00 95.38 102 TRP A CA 1
ATOM 805 C C . TRP A 1 102 ? -5.495 -6.032 0.606 1.00 95.38 102 TRP A C 1
ATOM 807 O O . TRP A 1 102 ? -6.464 -6.285 1.322 1.00 95.38 102 TRP A O 1
ATOM 817 N N . LEU A 1 103 ? -5.048 -4.786 0.416 1.00 94.00 103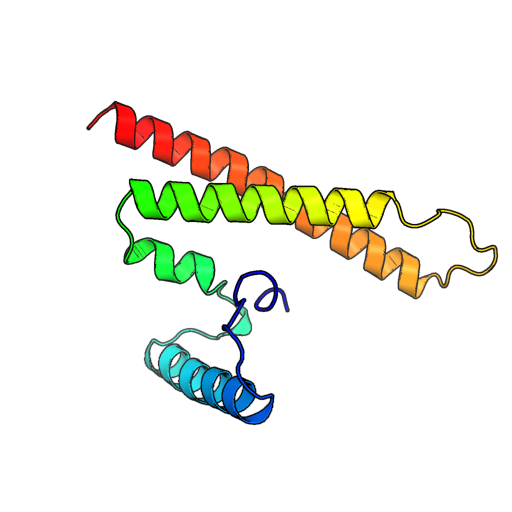 LEU A N 1
ATOM 818 C CA . LEU A 1 103 ? -5.574 -3.596 1.099 1.00 94.00 103 LEU A CA 1
ATOM 819 C C . LEU A 1 103 ? -7.082 -3.446 0.899 1.00 94.00 103 LEU A C 1
ATOM 821 O O . LEU A 1 103 ? -7.820 -3.362 1.878 1.00 94.00 103 LEU A O 1
ATOM 825 N N . LYS A 1 104 ? -7.563 -3.525 -0.350 1.00 97.19 104 LYS A N 1
ATOM 826 C CA . LYS A 1 104 ? -9.002 -3.451 -0.664 1.00 97.19 104 LYS A CA 1
ATOM 827 C C . LYS A 1 104 ? -9.824 -4.491 0.099 1.00 97.19 104 LYS A C 1
ATOM 829 O O . LYS A 1 104 ? -10.870 -4.168 0.658 1.00 97.19 104 LYS A O 1
ATOM 834 N N . ARG A 1 105 ? -9.357 -5.746 0.145 1.00 96.81 105 ARG A N 1
ATOM 835 C CA . ARG A 1 105 ? -10.059 -6.819 0.872 1.00 96.81 105 ARG A CA 1
ATOM 836 C C . ARG A 1 105 ? -10.034 -6.599 2.382 1.00 96.81 105 ARG A C 1
ATOM 838 O O . ARG A 1 105 ? -11.029 -6.878 3.045 1.00 96.81 105 ARG A O 1
ATOM 845 N N . THR A 1 106 ? -8.912 -6.144 2.930 1.00 93.56 106 THR A N 1
ATOM 846 C CA . THR A 1 106 ? -8.754 -5.912 4.372 1.00 93.56 106 THR A CA 1
ATOM 847 C C . THR A 1 106 ? -9.609 -4.738 4.845 1.00 93.56 106 THR A C 1
ATOM 849 O O . THR A 1 106 ? -10.329 -4.882 5.830 1.00 93.56 106 THR A O 1
ATOM 852 N N . ILE A 1 107 ? -9.613 -3.629 4.101 1.00 94.44 107 ILE A N 1
ATOM 853 C CA . ILE A 1 107 ? -10.455 -2.453 4.359 1.00 94.44 107 ILE A CA 1
ATOM 854 C C . ILE A 1 107 ? -11.937 -2.841 4.374 1.00 94.44 107 ILE A C 1
ATOM 856 O O . ILE A 1 107 ? -12.618 -2.610 5.371 1.00 94.44 107 ILE A O 1
ATOM 860 N N . ALA A 1 108 ? -12.415 -3.538 3.337 1.00 95.31 108 ALA A N 1
ATOM 861 C CA . ALA A 1 108 ? -13.811 -3.974 3.263 1.00 95.31 108 ALA A CA 1
ATOM 862 C C . ALA A 1 108 ? -14.221 -4.859 4.459 1.00 95.31 108 ALA A C 1
ATOM 864 O O . ALA A 1 108 ? -15.329 -4.743 4.990 1.00 95.31 108 ALA A O 1
ATOM 865 N N . ARG A 1 109 ? -13.315 -5.732 4.925 1.00 92.50 109 ARG A N 1
ATOM 866 C CA . ARG A 1 109 ? -13.545 -6.575 6.110 1.00 92.50 109 ARG A CA 1
ATOM 867 C C . ARG A 1 109 ? -13.642 -5.760 7.398 1.00 92.50 109 ARG A C 1
ATOM 869 O O . ARG A 1 109 ? -14.480 -6.084 8.235 1.00 92.50 109 ARG A O 1
ATOM 876 N N . LEU A 1 110 ? -12.801 -4.741 7.568 1.00 90.00 110 LEU A N 1
ATOM 877 C CA . LEU A 1 110 ? -12.837 -3.866 8.742 1.00 90.00 110 LEU A CA 1
ATOM 878 C C . LEU A 1 110 ? -14.101 -3.007 8.755 1.00 90.00 110 LEU A C 1
ATOM 880 O O . LEU A 1 110 ? -14.806 -3.007 9.757 1.00 90.00 110 LEU A O 1
ATOM 884 N N . GLN A 1 111 ? -14.452 -2.386 7.628 1.00 92.00 111 GLN A N 1
ATOM 885 C CA . GLN A 1 111 ? -15.680 -1.594 7.490 1.00 92.00 111 GLN A CA 1
ATOM 886 C C . GLN A 1 111 ? -16.931 -2.416 7.824 1.00 92.00 111 GLN A C 1
ATOM 888 O O . GLN A 1 111 ? -17.791 -1.963 8.574 1.00 92.00 111 GLN A O 1
ATOM 893 N N . THR A 1 112 ? -17.002 -3.662 7.339 1.00 89.94 112 THR A N 1
ATOM 894 C CA . THR A 1 112 ? -18.122 -4.567 7.655 1.00 89.94 112 THR A CA 1
ATOM 895 C C . THR A 1 112 ? -18.213 -4.856 9.155 1.00 89.94 112 THR A C 1
ATOM 897 O O . THR A 1 112 ? -19.308 -4.958 9.695 1.00 89.94 112 THR A O 1
ATOM 900 N N . ARG A 1 113 ? -17.074 -4.994 9.844 1.00 83.12 113 ARG A N 1
ATOM 901 C CA . ARG A 1 113 ? -17.047 -5.252 11.290 1.00 83.12 113 ARG A CA 1
ATOM 902 C C . ARG A 1 113 ? -17.442 -4.026 12.107 1.00 83.12 113 ARG A C 1
ATOM 904 O O . ARG A 1 113 ? -18.185 -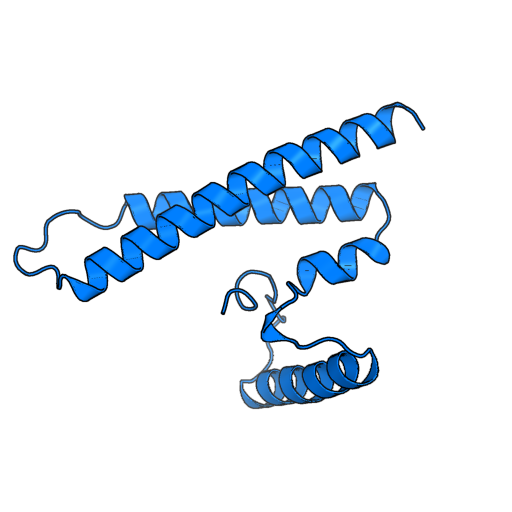4.197 13.062 1.00 83.12 113 ARG A O 1
ATOM 911 N N . CYS A 1 114 ? -16.999 -2.832 11.714 1.00 76.31 114 CYS A N 1
ATOM 912 C CA . CYS A 1 114 ? -17.377 -1.584 12.382 1.00 76.31 114 CYS A CA 1
ATOM 913 C C . CYS A 1 114 ? -18.859 -1.232 12.182 1.00 76.31 114 CYS A C 1
ATOM 915 O O . CYS A 1 114 ? -19.463 -0.625 13.051 1.00 76.31 114 CYS A O 1
ATOM 917 N N . ALA A 1 115 ? -19.467 -1.618 11.055 1.00 70.62 115 ALA A N 1
ATOM 918 C CA . ALA A 1 115 ? -20.892 -1.384 10.806 1.00 70.62 115 ALA A CA 1
ATOM 919 C C . ALA A 1 115 ? -21.828 -2.307 11.615 1.00 70.62 115 ALA A C 1
ATOM 921 O O . ALA A 1 115 ? -23.034 -2.070 11.660 1.00 70.62 115 ALA A O 1
ATOM 922 N N . LEU A 1 116 ? -21.292 -3.383 12.201 1.00 59.00 116 LEU A N 1
ATOM 923 C CA . LEU A 1 116 ? -22.034 -4.382 12.984 1.00 59.00 116 LEU A CA 1
ATOM 924 C C . LEU A 1 116 ? -21.838 -4.230 14.504 1.00 59.00 116 LEU A C 1
ATOM 926 O O . LEU A 1 116 ? -22.435 -4.996 15.261 1.00 59.00 116 LEU A O 1
ATOM 930 N N . SER A 1 117 ? -20.987 -3.295 14.932 1.00 52.72 117 SER A N 1
ATOM 931 C CA . SER A 1 117 ? -20.684 -2.956 16.330 1.00 52.72 117 SER A CA 1
ATOM 932 C C . SER A 1 117 ? -21.358 -1.656 16.734 1.00 52.72 117 SER A C 1
ATOM 934 O O . SER A 1 117 ? -21.921 -1.619 17.847 1.00 52.72 117 SER A O 1
#

Secondary structure (DSSP, 8-state):
--TTSS---TT--HHHHHHHHHHHHHHHHHTT--TTT--HHHHGGGGS-HHHHHHHHHHHHHHHHHHHHHHHHS-TT-TT--HHHHHHHHHHHHHHHHHHHHHHHHHHHHHHHHTT-

pLDDT: mean 75.28, std 15.31, range [36.72, 97.19]

Sequence (117 aa):
MWQIICLCLPAVTTSEQQRFFALFHSVLRSAGREPGEMDLGLFFLHALSPEEALTVLEQRLDLVIRSQDMLEQLPAGEPEQDIIQLAIDDHMRTLLAAERSWLKRTIARLQTRCALS